Protein AF-O97966-F1 (afdb_monomer_lite)

Organism: Equus caballus (NCBI:txid9796)

Foldseek 3Di:
DDPDPVPNPDDQQVDWAQAPVRDTHRPVCCVRGDPDDDDDDDDDDPPVCPVVVVVVVVVVD

pLDDT: mean 97.09, std 2.68, range [82.62, 98.56]

InterPro domains:
  IPR001156 Transferrin-like domain [PF00405] (11-49)
  IPR001156 Transferrin-like domain [PR00422] (15-29)
  IPR001156 Transferrin-like domain [PR00422] (31-49)
  IPR001156 Transferrin-like domain [PS51408] (1-61)
  IPR018195 Transferrin family, iron binding site [PS00207] (14-44)

Structure (mmCIF, N/CA/C/O backbone):
data_AF-O97966-F1
#
_entry.id   AF-O97966-F1
#
loop_
_atom_site.group_PDB
_atom_site.id
_atom_site.type_symbol
_atom_site.label_atom_id
_atom_site.label_alt_id
_atom_site.label_comp_id
_atom_site.label_asym_id
_atom_site.label_entity_id
_atom_site.label_seq_id
_atom_site.pdbx_PDB_ins_code
_atom_site.Cartn_x
_atom_site.Cartn_y
_atom_site.Cartn_z
_atom_site.occupancy
_atom_site.B_iso_or_equiv
_atom_site.auth_seq_id
_atom_site.auth_comp_id
_atom_site.auth_asym_id
_atom_site.auth_atom_id
_atom_site.pdbx_PDB_model_num
ATOM 1 N N . ARG A 1 1 ? 15.889 -0.583 1.081 1.00 84.12 1 ARG A N 1
ATOM 2 C CA . ARG A 1 1 ? 16.303 -1.510 -0.003 1.00 84.12 1 ARG A CA 1
ATOM 3 C C . ARG A 1 1 ? 16.258 -2.913 0.582 1.00 84.12 1 ARG A C 1
ATOM 5 O O . ARG A 1 1 ? 16.719 -3.057 1.705 1.00 84.12 1 ARG A O 1
ATOM 12 N N . ASN A 1 2 ? 15.641 -3.879 -0.095 1.00 94.69 2 ASN A N 1
ATOM 13 C CA . ASN A 1 2 ? 15.556 -5.255 0.407 1.00 94.69 2 ASN A CA 1
ATOM 14 C C . ASN A 1 2 ? 16.946 -5.941 0.274 1.00 94.69 2 ASN A C 1
ATOM 16 O O . ASN A 1 2 ? 17.498 -5.866 -0.827 1.00 94.69 2 ASN A O 1
ATOM 20 N N . PRO A 1 3 ? 17.537 -6.522 1.345 1.00 96.75 3 PRO A N 1
ATOM 21 C CA . PRO A 1 3 ? 18.839 -7.201 1.296 1.00 96.75 3 PRO A CA 1
ATOM 22 C C . PRO A 1 3 ? 18.808 -8.624 0.716 1.00 96.75 3 PRO A C 1
ATOM 24 O O . PRO A 1 3 ? 19.878 -9.173 0.465 1.00 96.75 3 PRO A O 1
ATOM 27 N N . ASP A 1 4 ? 17.631 -9.220 0.504 1.00 97.94 4 ASP A N 1
ATOM 28 C CA . ASP A 1 4 ? 17.509 -10.580 -0.027 1.00 97.94 4 ASP A CA 1
ATOM 29 C C . ASP A 1 4 ? 18.233 -10.737 -1.376 1.00 97.94 4 ASP A C 1
ATOM 31 O O . ASP A 1 4 ? 18.149 -9.862 -2.245 1.00 97.94 4 ASP A O 1
ATOM 35 N N . ASP A 1 5 ? 18.892 -11.881 -1.592 1.00 97.81 5 ASP A N 1
ATOM 36 C CA . ASP A 1 5 ? 19.759 -12.116 -2.758 1.00 97.81 5 ASP A CA 1
ATOM 37 C C . ASP A 1 5 ? 19.079 -11.890 -4.113 1.00 97.81 5 ASP A C 1
ATOM 39 O O . ASP A 1 5 ? 19.714 -11.413 -5.051 1.00 97.81 5 ASP A O 1
ATOM 43 N N . TRP A 1 6 ? 17.786 -12.191 -4.216 1.00 96.44 6 TRP A N 1
ATOM 44 C CA . TRP A 1 6 ? 17.008 -12.011 -5.441 1.00 96.44 6 TRP A CA 1
ATOM 45 C C . TRP A 1 6 ? 16.613 -10.544 -5.701 1.00 96.44 6 TRP A C 1
ATOM 47 O O . TRP A 1 6 ? 16.351 -10.170 -6.844 1.00 96.44 6 TRP A O 1
ATOM 57 N N . ALA A 1 7 ? 16.551 -9.710 -4.657 1.00 97.19 7 ALA A N 1
ATOM 58 C CA . ALA A 1 7 ? 16.029 -8.342 -4.714 1.00 97.19 7 ALA A CA 1
ATOM 59 C C . ALA A 1 7 ? 17.121 -7.266 -4.643 1.00 97.19 7 ALA A C 1
ATOM 61 O O . ALA A 1 7 ? 16.896 -6.132 -5.081 1.00 97.19 7 ALA A O 1
ATOM 62 N N . LY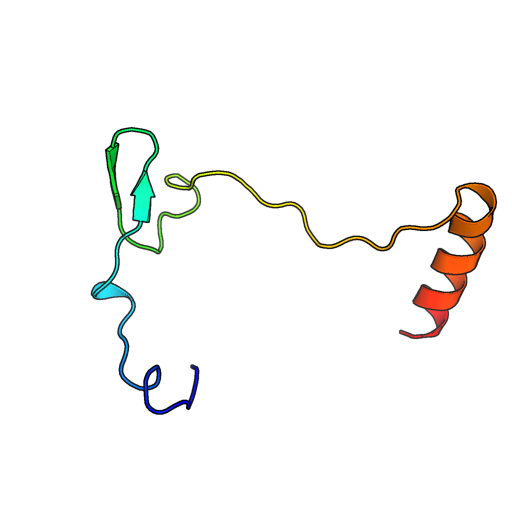S A 1 8 ? 18.295 -7.599 -4.090 1.00 96.12 8 LYS A N 1
ATOM 63 C CA . LYS A 1 8 ? 19.347 -6.632 -3.749 1.00 96.12 8 LYS A CA 1
ATOM 64 C C . LYS A 1 8 ? 19.801 -5.770 -4.930 1.00 96.12 8 LYS A C 1
ATOM 66 O O . LYS A 1 8 ? 20.029 -4.575 -4.739 1.00 96.12 8 LYS A O 1
ATOM 71 N N . ASP A 1 9 ? 19.843 -6.315 -6.145 1.00 96.50 9 ASP A N 1
ATOM 72 C CA . ASP A 1 9 ? 20.379 -5.640 -7.339 1.00 96.50 9 ASP A CA 1
ATOM 73 C C . ASP A 1 9 ? 19.310 -5.111 -8.313 1.00 96.50 9 ASP A C 1
ATOM 75 O O . ASP A 1 9 ? 19.640 -4.565 -9.370 1.00 96.50 9 ASP A O 1
ATOM 79 N N . LEU A 1 10 ? 18.022 -5.206 -7.958 1.00 96.75 10 LEU A N 1
ATOM 80 C CA . LEU A 1 10 ? 16.936 -4.678 -8.785 1.00 96.75 10 LEU A CA 1
ATOM 81 C C . LEU A 1 10 ? 16.956 -3.142 -8.831 1.00 96.75 10 LEU A C 1
ATOM 83 O O . LEU A 1 10 ? 17.080 -2.462 -7.810 1.00 96.75 10 LEU A O 1
ATOM 87 N N . LYS A 1 11 ? 16.791 -2.587 -10.038 1.00 96.00 11 LYS A N 1
ATOM 88 C CA . LYS A 1 11 ? 16.737 -1.140 -10.292 1.00 96.00 11 LYS A CA 1
ATOM 89 C C . LYS A 1 11 ? 15.331 -0.730 -10.711 1.00 96.00 11 LYS A C 1
ATOM 91 O O . LYS A 1 11 ? 14.773 -1.318 -11.629 1.00 96.00 11 LYS A O 1
ATOM 96 N N . SER A 1 12 ? 14.806 0.328 -10.094 1.00 94.56 12 SER A N 1
ATOM 97 C CA . SER A 1 12 ? 13.468 0.877 -10.375 1.00 94.56 12 SER A CA 1
ATOM 98 C C . SER A 1 12 ? 13.229 1.156 -11.871 1.00 94.56 12 SER A C 1
ATOM 100 O O . SER A 1 12 ? 12.193 0.784 -12.411 1.00 94.56 12 SER A O 1
ATOM 102 N N . GLY A 1 13 ? 14.230 1.704 -12.572 1.00 96.25 13 GLY A N 1
ATOM 103 C CA . GLY A 1 13 ? 14.142 2.020 -14.005 1.00 96.25 13 GLY A CA 1
ATOM 104 C C . GLY A 1 13 ? 14.028 0.816 -14.949 1.00 96.25 13 GLY A C 1
ATOM 105 O O . GLY A 1 13 ? 13.766 1.011 -16.129 1.00 96.25 13 GLY A O 1
ATOM 106 N N . ASN A 1 14 ? 14.194 -0.415 -14.454 1.00 97.56 14 ASN A N 1
ATOM 107 C CA . ASN A 1 14 ? 13.990 -1.629 -15.251 1.00 97.56 14 ASN A CA 1
ATOM 108 C C . ASN A 1 14 ? 12.514 -2.068 -15.293 1.00 97.56 14 ASN A C 1
ATOM 110 O O . ASN A 1 14 ? 12.196 -3.066 -15.937 1.00 97.56 14 ASN A O 1
ATOM 114 N N . PHE A 1 15 ? 11.622 -1.362 -14.591 1.00 98.19 15 PHE A N 1
ATOM 115 C CA . PHE A 1 15 ? 10.214 -1.720 -14.443 1.00 98.19 15 PHE A CA 1
ATOM 116 C C . PHE A 1 15 ? 9.296 -0.587 -14.906 1.00 98.19 15 PHE A C 1
ATOM 118 O O . PHE A 1 15 ? 9.652 0.591 -14.870 1.00 98.19 15 PHE A O 1
ATOM 125 N N . GLN A 1 16 ? 8.089 -0.958 -15.330 1.00 98.31 16 GLN A N 1
ATOM 126 C CA . GLN A 1 16 ? 7.047 -0.037 -15.776 1.00 98.31 16 GLN A CA 1
ATOM 127 C C . GLN A 1 16 ? 5.691 -0.455 -15.210 1.00 98.31 16 GLN A C 1
ATOM 129 O O . GLN A 1 16 ? 5.465 -1.630 -14.913 1.00 98.31 16 GLN A O 1
ATOM 134 N N . LEU A 1 17 ? 4.784 0.511 -15.096 1.00 98.56 17 LEU A N 1
ATOM 135 C CA . LEU A 1 17 ? 3.385 0.278 -14.753 1.00 98.56 17 LEU A CA 1
ATOM 136 C C . LEU A 1 17 ? 2.580 -0.025 -16.014 1.00 98.56 17 LEU A C 1
ATOM 138 O O . LEU A 1 17 ? 2.885 0.488 -17.091 1.00 98.56 17 LEU A O 1
ATOM 142 N N . LEU A 1 18 ? 1.538 -0.838 -15.858 1.00 98.56 18 LEU A N 1
ATOM 143 C CA . LEU A 1 18 ? 0.505 -1.039 -16.868 1.00 98.56 18 LEU A CA 1
ATOM 144 C C . LEU A 1 18 ? -0.661 -0.107 -16.551 1.00 98.56 18 LEU A C 1
ATOM 146 O O . LEU A 1 18 ? -1.209 -0.156 -15.447 1.00 98.56 18 LEU A O 1
ATOM 150 N N . CYS A 1 19 ? -1.028 0.730 -17.511 1.00 98.38 19 CYS A N 1
ATOM 151 C CA . CYS A 1 19 ? -2.115 1.681 -17.351 1.00 98.38 19 CYS A CA 1
ATOM 152 C C . CYS A 1 19 ? -3.435 1.087 -17.877 1.00 98.38 19 CYS A C 1
ATOM 154 O O . CYS A 1 19 ? -3.412 0.257 -18.792 1.00 98.38 19 CYS A O 1
ATOM 156 N N . PRO A 1 20 ? -4.600 1.505 -17.347 1.00 98.06 20 PRO A N 1
ATOM 157 C CA . PRO A 1 20 ? -5.900 1.010 -17.816 1.00 98.06 20 PRO A CA 1
ATOM 158 C C . PRO A 1 20 ? -6.194 1.305 -19.295 1.00 98.06 20 PRO A C 1
ATOM 160 O O . PRO A 1 20 ? -6.967 0.585 -19.919 1.00 98.06 20 PRO A O 1
ATOM 163 N N . ASP A 1 21 ? -5.565 2.338 -19.863 1.00 97.25 21 ASP A N 1
ATOM 164 C CA . ASP A 1 21 ? -5.644 2.695 -21.287 1.00 97.25 21 ASP A CA 1
ATOM 165 C C . ASP A 1 21 ? -4.755 1.815 -22.195 1.00 97.25 21 ASP A C 1
ATOM 167 O O . ASP A 1 21 ? -4.672 2.044 -23.400 1.00 97.25 21 ASP A O 1
ATOM 171 N N . GLY A 1 22 ? -4.082 0.807 -21.626 1.00 97.69 22 GLY A N 1
ATOM 172 C CA . GLY A 1 22 ? -3.181 -0.105 -22.329 1.00 97.69 22 GLY A CA 1
ATOM 173 C C . GLY A 1 22 ? -1.756 0.424 -22.513 1.00 97.69 22 GLY A C 1
ATOM 174 O O . GLY A 1 22 ? -0.896 -0.310 -23.008 1.00 97.69 22 GLY A O 1
ATOM 175 N N . THR A 1 23 ? -1.470 1.664 -22.107 1.00 98.19 23 THR A N 1
ATOM 176 C CA . THR A 1 23 ? -0.119 2.235 -22.171 1.00 98.19 23 THR A CA 1
ATOM 177 C C . THR A 1 23 ? 0.768 1.749 -21.020 1.00 98.19 23 THR A C 1
ATOM 179 O O . THR A 1 23 ? 0.336 1.039 -20.104 1.00 98.19 23 THR A O 1
ATOM 182 N N . ARG A 1 24 ? 2.055 2.113 -21.082 1.00 98.31 24 ARG A N 1
ATOM 183 C CA . ARG A 1 24 ? 3.044 1.855 -20.031 1.00 98.31 24 ARG A CA 1
ATOM 184 C C . ARG A 1 24 ? 3.695 3.156 -19.594 1.00 98.31 24 ARG A C 1
ATOM 186 O O . ARG A 1 24 ? 4.038 3.975 -20.444 1.00 98.31 24 ARG A O 1
ATOM 193 N N . LYS A 1 25 ? 3.913 3.311 -18.289 1.00 98.38 25 LYS A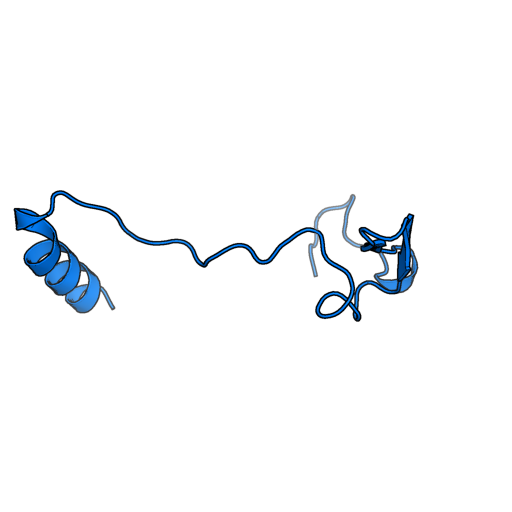 N 1
ATOM 194 C CA . LYS A 1 25 ? 4.537 4.504 -17.691 1.00 98.38 25 LYS A CA 1
ATOM 195 C C . LYS A 1 25 ? 5.599 4.151 -16.657 1.00 98.38 25 LYS A C 1
ATOM 197 O O . LYS A 1 25 ? 5.682 3.003 -16.211 1.00 98.38 25 LYS A O 1
ATOM 202 N N . ALA A 1 26 ? 6.431 5.124 -16.287 1.00 98.31 26 ALA A N 1
ATOM 203 C CA . ALA A 1 26 ? 7.433 4.928 -15.245 1.00 98.31 26 ALA A CA 1
ATOM 204 C C . ALA A 1 26 ? 6.762 4.654 -13.887 1.00 98.31 26 ALA A C 1
ATOM 206 O O . ALA A 1 26 ? 5.676 5.156 -13.602 1.00 98.31 26 ALA A O 1
ATOM 207 N N . VAL A 1 27 ? 7.427 3.897 -13.008 1.00 97.69 27 VAL A N 1
ATOM 208 C CA . VAL A 1 27 ? 6.871 3.548 -11.682 1.00 97.69 27 VAL A CA 1
ATOM 209 C C . VAL A 1 27 ? 6.620 4.752 -10.768 1.00 97.69 27 VAL A C 1
ATOM 211 O O . VAL A 1 27 ? 5.845 4.658 -9.822 1.00 97.69 27 VAL A O 1
ATOM 214 N N . THR A 1 28 ? 7.234 5.898 -11.062 1.00 97.81 28 THR A N 1
ATOM 215 C CA . THR A 1 28 ? 7.015 7.167 -10.358 1.00 97.81 28 THR A CA 1
ATOM 216 C C . THR A 1 28 ? 5.701 7.853 -10.738 1.00 97.81 28 THR A C 1
ATOM 218 O O . THR A 1 28 ? 5.254 8.729 -10.010 1.00 97.81 28 THR A O 1
ATOM 221 N N . GLU A 1 29 ? 5.060 7.466 -11.844 1.00 98.12 29 GLU A N 1
ATOM 222 C CA . GLU A 1 29 ? 3.825 8.085 -12.354 1.00 98.12 29 GLU A CA 1
ATOM 223 C C . GLU A 1 29 ? 2.547 7.398 -11.839 1.00 98.12 29 GLU A C 1
ATOM 225 O O . GLU A 1 29 ? 1.474 7.528 -12.439 1.00 98.12 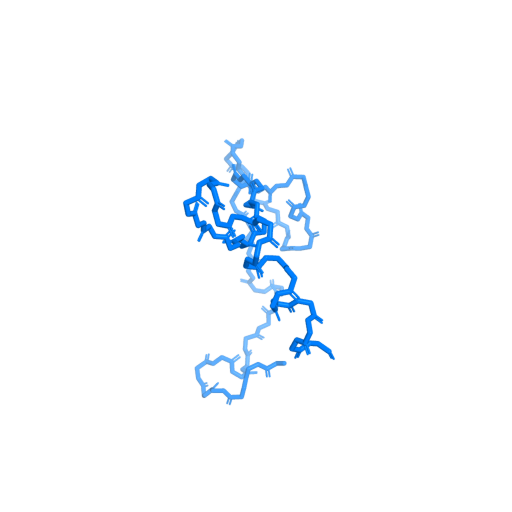29 GLU A O 1
ATOM 230 N N . PHE A 1 30 ? 2.650 6.668 -10.724 1.00 97.50 30 PHE A N 1
ATOM 231 C CA . PHE A 1 30 ? 1.573 5.843 -10.171 1.00 97.50 30 PHE A CA 1
ATOM 232 C C . PHE A 1 30 ? 0.281 6.626 -9.894 1.00 97.50 30 PHE A C 1
ATOM 234 O O . PHE A 1 30 ? -0.801 6.056 -9.984 1.00 97.50 30 PHE A O 1
ATOM 241 N N . GLU A 1 31 ? 0.351 7.930 -9.602 1.00 97.50 31 GLU A N 1
ATOM 242 C CA . GLU A 1 31 ? -0.842 8.761 -9.375 1.00 97.50 31 GLU A CA 1
ATOM 243 C C . GLU A 1 31 ? -1.741 8.849 -10.616 1.00 97.50 31 GLU A C 1
ATOM 245 O O . GLU A 1 31 ? -2.964 8.810 -10.494 1.00 97.50 31 GLU A O 1
ATOM 250 N N . SER A 1 32 ? -1.139 8.910 -11.810 1.00 97.12 32 SER A N 1
ATOM 251 C CA . SER A 1 32 ? -1.860 8.997 -13.089 1.00 97.12 32 SER A CA 1
ATOM 252 C C . SER A 1 32 ? -2.021 7.651 -13.802 1.00 97.12 32 SER A C 1
ATOM 254 O O . SER A 1 32 ? -2.800 7.545 -14.745 1.00 97.12 32 SER A O 1
ATOM 256 N N . CYS A 1 33 ? -1.273 6.628 -13.385 1.00 98.06 33 CYS A N 1
ATOM 257 C CA . CYS A 1 33 ? -1.304 5.289 -13.961 1.00 98.06 33 CYS A CA 1
ATOM 258 C C . CYS A 1 33 ? -1.261 4.241 -12.849 1.00 98.06 33 CYS A C 1
ATOM 260 O O . CYS A 1 33 ? -0.204 3.831 -12.377 1.00 98.06 33 CYS A O 1
ATOM 262 N N . ASN A 1 34 ? -2.446 3.816 -12.426 1.00 98.12 34 ASN A N 1
ATOM 263 C CA . ASN A 1 34 ? -2.673 2.742 -11.470 1.00 98.12 34 ASN A CA 1
ATOM 264 C C . ASN A 1 34 ? -3.969 2.010 -11.835 1.00 98.12 34 ASN A C 1
ATOM 266 O O . ASN A 1 34 ? -4.765 2.499 -12.636 1.00 98.12 34 ASN A O 1
ATOM 270 N N . LEU A 1 35 ? -4.175 0.836 -11.241 1.00 97.69 35 LEU A N 1
ATOM 271 C CA . LEU A 1 35 ? -5.414 0.077 -11.419 1.00 97.69 35 LEU A CA 1
ATOM 272 C C . LEU A 1 35 ? -6.530 0.593 -10.504 1.00 97.69 35 LEU A C 1
ATOM 274 O O . LEU A 1 35 ? -7.688 0.643 -10.906 1.00 97.69 35 LEU A O 1
ATOM 278 N N . ALA A 1 36 ? -6.175 0.950 -9.269 1.00 97.00 36 ALA A N 1
ATOM 279 C CA . ALA A 1 36 ? -7.059 1.538 -8.273 1.00 97.00 36 ALA A CA 1
ATOM 280 C C . ALA A 1 36 ? -6.244 2.063 -7.081 1.00 97.00 36 ALA A C 1
ATOM 282 O O . ALA A 1 36 ? -5.094 1.669 -6.863 1.00 97.00 36 ALA A O 1
ATOM 283 N N . LYS A 1 37 ? -6.885 2.880 -6.239 1.00 97.31 37 LYS A N 1
ATOM 284 C CA . LYS A 1 37 ? -6.373 3.259 -4.918 1.00 97.31 37 LYS A CA 1
ATOM 285 C C . LYS A 1 37 ? -6.875 2.278 -3.856 1.00 97.31 37 LYS A C 1
ATOM 287 O O . LYS A 1 37 ? -8.073 2.228 -3.585 1.00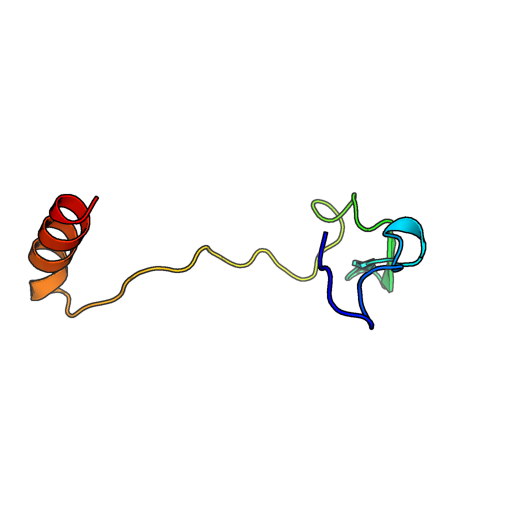 97.31 37 LYS A O 1
ATOM 292 N N . ALA A 1 38 ? -5.965 1.538 -3.225 1.00 97.00 38 ALA A N 1
ATOM 293 C CA . ALA A 1 38 ? -6.300 0.708 -2.071 1.00 97.00 38 ALA A CA 1
ATOM 294 C C . ALA A 1 38 ? -6.484 1.587 -0.814 1.00 97.00 38 ALA A C 1
ATOM 296 O O . ALA A 1 38 ? -5.643 2.455 -0.560 1.00 97.00 38 ALA A O 1
ATOM 297 N N . PRO A 1 39 ? -7.564 1.410 -0.028 1.00 98.06 39 PRO A N 1
ATOM 298 C CA . PRO A 1 39 ? -7.697 2.080 1.261 1.00 98.06 39 PRO A CA 1
ATOM 299 C C . PRO A 1 39 ? -6.674 1.532 2.265 1.00 98.06 39 PRO A C 1
ATOM 301 O O . PRO A 1 39 ? -6.220 0.393 2.151 1.00 98.06 39 PRO A O 1
ATOM 304 N N . ASN A 1 40 ? -6.338 2.331 3.279 1.00 98.25 40 ASN A N 1
ATOM 305 C CA . ASN A 1 40 ? -5.487 1.873 4.378 1.00 98.25 40 ASN A CA 1
ATOM 306 C C . ASN A 1 40 ? -6.155 0.719 5.140 1.00 98.25 40 ASN A C 1
ATOM 308 O O . ASN A 1 40 ? -7.383 0.633 5.214 1.00 98.25 40 ASN A O 1
ATOM 312 N N . HIS A 1 41 ? -5.340 -0.136 5.761 1.00 97.94 41 HIS A N 1
ATOM 313 C CA . HIS A 1 41 ? -5.841 -1.155 6.680 1.00 97.94 41 HIS A CA 1
ATOM 314 C C . HIS A 1 41 ? -6.616 -0.507 7.838 1.00 97.94 41 HIS A C 1
ATOM 316 O O . HIS A 1 41 ? -6.224 0.543 8.349 1.00 97.94 41 HIS A O 1
ATOM 322 N N . ALA A 1 42 ? -7.703 -1.150 8.266 1.00 97.19 42 ALA A N 1
ATOM 323 C CA . ALA A 1 42 ? -8.560 -0.677 9.346 1.00 97.19 42 ALA A CA 1
ATOM 324 C C . ALA A 1 42 ? -8.848 -1.801 10.345 1.00 97.19 42 ALA A C 1
ATOM 326 O O . ALA A 1 42 ? -8.998 -2.963 9.966 1.00 97.19 42 ALA A O 1
ATOM 327 N N . VAL A 1 43 ? -8.966 -1.441 11.624 1.00 97.38 43 VAL A N 1
ATOM 328 C CA . VAL A 1 43 ? -9.435 -2.362 12.665 1.00 97.38 43 VAL A CA 1
ATOM 329 C C . VAL A 1 43 ? -10.958 -2.422 12.628 1.00 97.38 43 VAL A C 1
ATOM 331 O O . VAL A 1 43 ? -11.628 -1.390 12.633 1.00 97.38 43 VAL A O 1
ATOM 334 N N . VAL A 1 44 ? -11.509 -3.635 12.631 1.00 97.81 44 VAL A N 1
ATOM 335 C CA . VAL A 1 44 ? -12.955 -3.883 12.660 1.00 97.81 44 VAL A CA 1
ATOM 336 C C . VAL A 1 44 ? -13.355 -4.582 13.956 1.00 97.81 44 VAL A C 1
ATOM 338 O O . VAL A 1 44 ? -12.615 -5.401 14.496 1.00 97.81 44 VAL A O 1
ATOM 341 N N . SER A 1 45 ? -14.535 -4.251 14.474 1.00 97.75 45 SER A N 1
ATOM 342 C CA . SER A 1 45 ? -15.113 -4.881 15.664 1.00 97.75 45 SER A CA 1
ATOM 343 C C . SER A 1 45 ? -16.640 -4.845 15.598 1.00 97.75 45 SER A C 1
ATOM 345 O O . SER A 1 45 ? -17.221 -4.248 14.688 1.00 97.75 45 SER A O 1
ATOM 347 N N . ARG A 1 46 ? -17.307 -5.482 16.566 1.00 98.44 46 ARG A N 1
ATOM 348 C CA . ARG A 1 46 ? -18.756 -5.327 16.733 1.00 98.44 46 ARG A CA 1
ATOM 349 C C . ARG A 1 46 ? -19.091 -3.862 17.018 1.00 98.44 46 ARG A C 1
ATOM 351 O O . ARG A 1 46 ? -18.351 -3.184 17.732 1.00 98.44 46 ARG A O 1
ATOM 358 N N . LYS A 1 47 ? -20.223 -3.384 16.502 1.00 98.31 47 LYS A N 1
ATOM 359 C CA . LYS A 1 47 ? -20.622 -1.970 16.583 1.00 98.31 47 LYS A CA 1
ATOM 360 C C . LYS A 1 47 ? -20.629 -1.451 18.025 1.00 98.31 47 LYS A C 1
ATOM 362 O O . LYS A 1 47 ? -20.103 -0.377 18.294 1.00 98.31 47 LYS A O 1
ATOM 367 N N . GLU A 1 48 ? -21.160 -2.238 18.952 1.00 98.31 48 GLU A N 1
ATOM 368 C CA . GLU A 1 48 ? -21.251 -1.934 20.382 1.00 98.31 48 GLU A CA 1
ATOM 369 C C . GLU A 1 48 ? -19.897 -1.951 21.115 1.00 98.31 48 GLU A C 1
ATOM 371 O O . GLU A 1 48 ? -19.792 -1.436 22.225 1.00 98.31 48 GLU A O 1
ATOM 376 N N . LYS A 1 49 ? -18.844 -2.508 20.502 1.00 98.31 49 LYS A N 1
ATOM 377 C CA . LYS A 1 49 ? -17.483 -2.559 21.061 1.00 98.31 49 LYS A CA 1
ATOM 378 C C . LYS A 1 49 ? -16.516 -1.568 20.421 1.00 98.31 49 LYS A C 1
ATOM 380 O O . LYS A 1 49 ? -15.432 -1.377 20.962 1.00 98.31 49 LYS A O 1
ATOM 385 N N . ALA A 1 50 ? -16.904 -0.890 19.341 1.00 98.12 50 ALA A N 1
ATOM 386 C CA . ALA 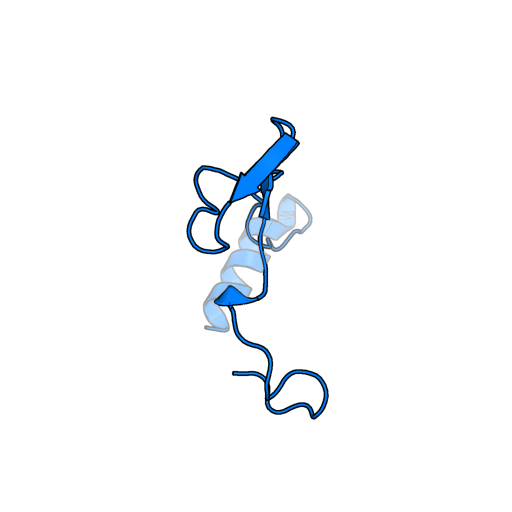A 1 50 ? -16.019 0.012 18.606 1.00 98.12 50 ALA A CA 1
ATOM 387 C C . ALA A 1 50 ? -15.420 1.130 19.480 1.00 98.12 50 ALA A C 1
ATOM 389 O O . ALA A 1 50 ? -14.245 1.456 19.332 1.00 98.12 50 ALA A O 1
ATOM 390 N N . ALA A 1 51 ? -16.198 1.693 20.415 1.00 98.12 51 ALA A N 1
ATOM 391 C CA . ALA A 1 51 ? -15.708 2.730 21.327 1.00 98.12 51 ALA A CA 1
ATOM 392 C C . ALA A 1 51 ? -14.649 2.192 22.304 1.00 98.12 51 ALA A C 1
ATOM 394 O O . ALA A 1 51 ? -13.593 2.803 22.434 1.00 98.12 51 ALA A O 1
ATOM 395 N N . CYS A 1 52 ? -14.912 1.028 22.908 1.00 98.06 52 CYS A N 1
ATOM 396 C CA . CYS A 1 52 ? -13.990 0.349 23.820 1.00 9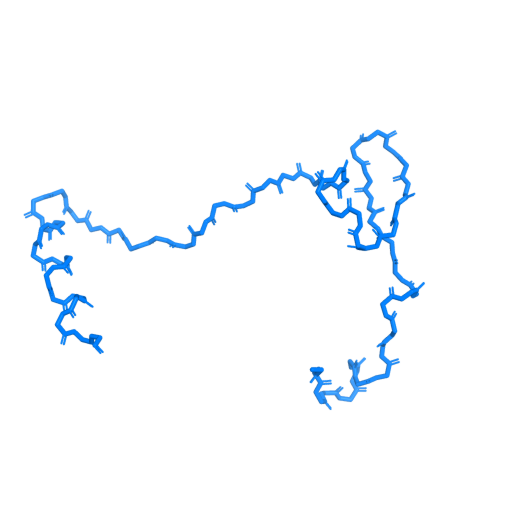8.06 52 CYS A CA 1
ATOM 397 C C . CYS A 1 52 ? -12.693 -0.053 23.102 1.00 98.06 52 CYS A C 1
ATOM 399 O O . CYS A 1 52 ? -11.615 0.322 23.537 1.00 98.06 52 CYS A O 1
ATOM 401 N N . VAL A 1 53 ? -12.782 -0.714 21.941 1.00 98.19 53 VAL A N 1
ATOM 402 C CA . VAL A 1 53 ? -11.597 -1.117 21.158 1.00 98.19 53 VAL A CA 1
ATOM 403 C C . VAL A 1 53 ? -10.744 0.091 20.763 1.00 98.19 53 VAL A C 1
ATOM 405 O O . VAL A 1 53 ? -9.520 0.028 20.820 1.00 98.19 53 VAL A O 1
ATOM 408 N N . ARG A 1 54 ? -11.375 1.206 20.378 1.00 97.81 54 ARG A N 1
ATOM 409 C CA . ARG A 1 54 ? -10.660 2.439 20.027 1.00 97.81 54 ARG A CA 1
ATOM 410 C C . ARG A 1 54 ? -9.901 3.033 21.217 1.00 97.81 54 ARG A C 1
ATOM 412 O O . ARG A 1 54 ? -8.808 3.549 21.014 1.00 97.81 54 ARG A O 1
ATOM 419 N N . GLU A 1 55 ? -10.486 3.010 22.411 1.00 98.19 55 GLU A N 1
ATOM 420 C CA . GLU A 1 55 ? -9.842 3.507 23.632 1.00 98.19 55 GLU A CA 1
ATOM 421 C C . GLU A 1 55 ? -8.634 2.645 24.010 1.00 98.19 55 GLU A C 1
ATOM 423 O O . GLU A 1 55 ? -7.535 3.171 24.165 1.00 98.19 55 GLU A O 1
ATOM 428 N N . GLU A 1 56 ? -8.795 1.321 24.010 1.00 98.00 56 GLU A N 1
ATOM 429 C CA . GLU A 1 56 ? -7.702 0.388 24.304 1.00 98.00 56 GLU A CA 1
ATOM 430 C C . GLU A 1 56 ? -6.534 0.521 23.317 1.00 98.00 56 GLU A C 1
ATOM 432 O O . GLU A 1 56 ? -5.379 0.619 23.724 1.00 98.00 56 GLU A O 1
ATOM 437 N N . LEU A 1 57 ? -6.816 0.599 22.010 1.00 97.62 57 LEU A N 1
ATOM 438 C CA . LEU A 1 57 ? -5.776 0.789 20.990 1.00 97.62 57 LEU A CA 1
ATOM 439 C C . LEU A 1 57 ? -5.063 2.142 21.098 1.00 97.62 57 LEU A C 1
ATOM 441 O O . LEU A 1 57 ? -3.928 2.274 20.640 1.00 97.62 57 LEU A O 1
ATOM 445 N N . ARG A 1 58 ? -5.723 3.159 21.662 1.00 97.19 58 ARG A N 1
ATOM 446 C CA . ARG A 1 58 ? -5.096 4.455 21.930 1.00 97.19 58 ARG A CA 1
ATOM 447 C C . ARG A 1 58 ? -4.178 4.387 23.149 1.00 97.19 58 ARG A C 1
ATOM 449 O O . ARG A 1 58 ? -3.145 5.036 23.128 1.00 97.19 58 ARG A O 1
ATOM 456 N N . ASN A 1 59 ? -4.524 3.593 24.161 1.00 97.94 59 ASN A N 1
ATOM 457 C CA . ASN A 1 59 ? -3.708 3.403 25.365 1.00 97.94 59 ASN A CA 1
ATOM 458 C C . ASN A 1 59 ? -2.437 2.566 25.119 1.00 97.94 59 ASN A C 1
ATOM 460 O O . ASN A 1 59 ? -1.520 2.599 25.933 1.00 97.94 59 ASN A O 1
ATOM 464 N N . GLN A 1 60 ? -2.382 1.806 24.021 1.00 95.25 60 GLN A N 1
ATOM 465 C CA . GLN A 1 60 ? -1.212 1.010 23.617 1.00 95.25 60 GLN A CA 1
ATOM 466 C C . GLN A 1 60 ? -0.162 1.796 22.808 1.00 95.25 60 GLN A C 1
ATOM 468 O O . GLN A 1 60 ? 0.872 1.222 22.465 1.00 95.25 60 GLN A O 1
ATOM 473 N N . GLN A 1 61 ? -0.440 3.057 22.460 1.00 82.62 61 GLN A N 1
ATOM 474 C CA . GLN A 1 61 ? 0.469 3.947 21.722 1.00 82.62 61 GLN A CA 1
ATOM 475 C C . GLN A 1 61 ? 1.235 4.856 22.676 1.00 82.62 61 GLN A C 1
ATOM 477 O O . GLN A 1 61 ? 2.448 5.035 22.432 1.00 82.62 61 GLN A O 1
#

Secondary structure (DSSP, 8-state):
---STTTTT--GGG-EEEPTTS-EEEGGGTTTS-S--PPPP-----GGGHHHHHHHHHHT-

Radius of gyration: 19.65 Å; chains: 1; bounding box: 42×21×48 Å

Sequence (61 aa):
RNPDDWAKDLKSGNFQLLCPDGTRKAVTEFESCNLAKAPNHAVVSRKEKAACVREELRNQQ